Protein AF-X1AV50-F1 (afdb_monomer_lite)

Foldseek 3Di:
DCCVPVVPVVVVVVVVVVVVVVVVVVVVVVVVVLVVLLVVVVVLCVVVVVDDPLLNVVSVVCSVPVDDDLVVSCVSSVDDSVVSVVSVVVCVVSPVDDDDD

InterPro domains:
  IPR048770 Adenylyltransferase SoFic-like, C-terminal domain [PF21248] (47-100)

Structure (mmCIF, N/CA/C/O backbone):
data_AF-X1AV50-F1
#
_entry.id   AF-X1AV50-F1
#
loop_
_atom_site.group_PDB
_atom_site.id
_atom_site.type_symbol
_atom_site.label_atom_id
_atom_site.label_alt_id
_atom_site.label_comp_id
_atom_site.label_asym_id
_atom_site.label_entity_id
_atom_site.label_seq_id
_atom_site.pdbx_PDB_ins_code
_atom_site.Cartn_x
_atom_site.Cartn_y
_atom_site.Cartn_z
_atom_site.occupancy
_atom_site.B_iso_or_equiv
_atom_site.auth_seq_id
_atom_site.auth_comp_id
_atom_site.auth_asym_id
_atom_site.auth_atom_id
_atom_site.pdbx_PDB_model_num
ATOM 1 N N . MET A 1 1 ? 27.296 -11.904 -28.405 1.00 50.31 1 MET A N 1
ATOM 2 C CA . MET A 1 1 ? 28.741 -11.589 -28.305 1.00 50.31 1 MET A CA 1
ATOM 3 C C . MET A 1 1 ? 29.173 -10.345 -29.112 1.00 50.31 1 MET A C 1
ATOM 5 O O . MET A 1 1 ? 30.318 -9.945 -28.961 1.00 50.31 1 MET A O 1
ATOM 9 N N . LYS A 1 2 ? 28.278 -9.675 -29.871 1.00 55.72 2 LYS A N 1
ATOM 10 C CA . LYS A 1 2 ? 28.589 -8.508 -30.732 1.00 55.72 2 LYS A CA 1
ATOM 11 C C . LYS A 1 2 ? 29.110 -7.252 -30.015 1.00 55.72 2 LYS A C 1
ATOM 13 O O . LYS A 1 2 ? 29.970 -6.569 -30.541 1.00 55.72 2 LYS A O 1
ATOM 18 N N . ILE A 1 3 ? 28.649 -6.956 -28.798 1.00 56.53 3 ILE A N 1
ATOM 19 C CA . ILE A 1 3 ? 29.062 -5.725 -28.088 1.00 56.53 3 ILE A CA 1
ATOM 20 C C . ILE A 1 3 ? 30.534 -5.796 -27.649 1.00 56.53 3 ILE A C 1
ATOM 22 O O . ILE A 1 3 ? 31.257 -4.811 -27.717 1.00 56.53 3 ILE A O 1
ATOM 26 N N . ARG A 1 4 ? 30.994 -6.982 -27.225 1.00 58.94 4 ARG A N 1
ATOM 27 C CA . ARG A 1 4 ? 32.361 -7.187 -26.721 1.00 58.94 4 ARG A CA 1
ATOM 28 C C . ARG A 1 4 ? 33.385 -7.449 -27.832 1.00 58.94 4 ARG A C 1
ATOM 30 O O . ARG A 1 4 ? 34.566 -7.237 -27.594 1.00 58.94 4 ARG A O 1
ATOM 37 N N . LEU A 1 5 ? 32.945 -7.935 -28.996 1.00 59.81 5 LEU A N 1
ATOM 38 C CA . LEU A 1 5 ? 33.826 -8.343 -30.099 1.00 59.81 5 LEU A CA 1
ATOM 39 C C . LEU A 1 5 ? 33.763 -7.409 -31.323 1.00 59.81 5 LEU A C 1
ATOM 41 O O . LEU A 1 5 ? 34.795 -7.227 -31.957 1.00 59.81 5 LEU A O 1
ATOM 45 N N . ASP A 1 6 ? 32.617 -6.7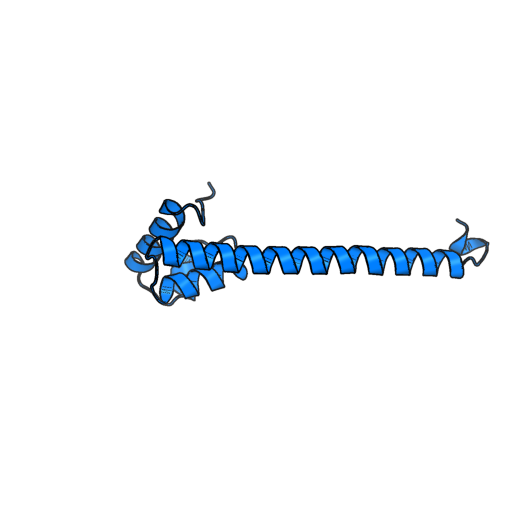70 -31.607 1.00 64.00 6 ASP A N 1
ATOM 46 C CA . ASP A 1 6 ? 32.396 -5.975 -32.834 1.00 64.00 6 ASP A CA 1
ATOM 47 C C . ASP A 1 6 ? 32.209 -4.464 -32.574 1.00 64.00 6 ASP A C 1
ATOM 49 O O . ASP A 1 6 ? 32.023 -3.694 -33.512 1.00 64.00 6 ASP A O 1
ATOM 53 N N . GLY A 1 7 ? 32.236 -4.014 -31.311 1.00 68.62 7 GLY A N 1
ATOM 54 C CA . GLY A 1 7 ? 32.145 -2.587 -30.966 1.00 68.62 7 GLY A CA 1
ATOM 55 C C . GLY A 1 7 ? 30.775 -1.935 -31.211 1.00 68.62 7 GLY A C 1
ATOM 56 O O . GLY A 1 7 ? 30.708 -0.721 -31.389 1.00 68.62 7 GLY A O 1
ATOM 57 N N . ASP A 1 8 ? 29.682 -2.708 -31.209 1.00 78.38 8 ASP A N 1
ATOM 58 C CA . ASP A 1 8 ? 28.307 -2.220 -31.431 1.00 78.38 8 ASP A CA 1
ATOM 59 C C . ASP A 1 8 ? 27.730 -1.469 -30.210 1.00 78.38 8 ASP A C 1
ATOM 61 O O . ASP A 1 8 ? 26.795 -1.906 -29.530 1.00 78.38 8 ASP A O 1
ATOM 65 N N . TRP A 1 9 ? 28.337 -0.325 -29.899 1.00 82.31 9 TRP A N 1
ATOM 66 C CA . TRP A 1 9 ? 27.916 0.571 -28.824 1.00 82.31 9 TRP A CA 1
ATOM 67 C C . TRP A 1 9 ? 26.578 1.250 -29.121 1.00 82.31 9 TRP A C 1
ATOM 69 O O . TRP A 1 9 ? 25.811 1.515 -28.196 1.00 82.31 9 TRP A O 1
ATOM 79 N N . GLU A 1 10 ? 26.267 1.497 -30.397 1.00 83.81 10 GLU A N 1
ATOM 80 C CA . GLU A 1 10 ? 24.999 2.106 -30.801 1.00 83.81 10 GLU A CA 1
ATOM 81 C C . GLU A 1 10 ? 23.820 1.152 -30.554 1.00 83.81 10 GLU A C 1
ATOM 83 O O . GLU A 1 10 ? 22.801 1.563 -29.993 1.00 83.81 10 GLU A O 1
ATOM 88 N N . GLY A 1 11 ? 23.961 -0.132 -30.900 1.00 87.12 11 GLY A N 1
ATOM 89 C CA . GLY A 1 11 ? 22.968 -1.159 -30.595 1.00 87.12 11 GLY A CA 1
ATOM 90 C C . GLY A 1 11 ? 22.764 -1.347 -29.091 1.00 87.12 11 GLY A C 1
ATOM 91 O O . GLY A 1 11 ? 21.622 -1.418 -28.627 1.00 87.12 11 GLY A O 1
ATOM 92 N N . TRP A 1 12 ? 23.851 -1.350 -28.311 1.00 88.75 12 TRP A N 1
ATOM 93 C CA . TRP A 1 12 ? 23.767 -1.413 -26.849 1.00 88.75 12 TRP A CA 1
ATOM 94 C C . TRP A 1 12 ? 23.056 -0.192 -26.252 1.00 88.75 12 TRP A C 1
ATOM 96 O O . TRP A 1 12 ? 22.165 -0.356 -25.419 1.00 88.75 12 TRP A O 1
ATOM 106 N N . LEU A 1 13 ? 23.382 1.021 -26.711 1.00 92.00 13 LEU A N 1
ATOM 107 C CA . LEU A 1 13 ? 22.749 2.249 -26.232 1.00 92.00 13 LEU A CA 1
ATOM 108 C C . LEU A 1 13 ? 21.253 2.285 -26.575 1.00 92.00 13 LEU A C 1
ATOM 110 O O . LEU A 1 13 ? 20.441 2.623 -25.716 1.00 92.00 13 LEU A O 1
ATOM 114 N N . LYS A 1 14 ? 20.862 1.878 -27.791 1.00 93.12 14 LYS A N 1
ATOM 115 C CA . LYS A 1 14 ? 19.444 1.757 -28.183 1.00 93.12 14 LYS A CA 1
ATOM 116 C C . LYS A 1 14 ? 18.691 0.768 -27.292 1.00 93.12 14 LYS A C 1
ATOM 118 O O . LYS A 1 14 ? 17.580 1.067 -26.859 1.00 93.12 14 LYS A O 1
ATOM 123 N N . PHE A 1 15 ? 19.290 -0.385 -26.992 1.00 92.12 15 PHE A N 1
ATOM 124 C CA . PHE A 1 15 ? 18.708 -1.367 -26.076 1.00 92.12 15 PHE A CA 1
ATOM 125 C C . PHE A 1 15 ? 18.563 -0.808 -24.653 1.00 92.12 15 PHE A C 1
ATOM 127 O O . PHE A 1 15 ? 17.498 -0.930 -24.052 1.00 92.12 15 PHE A O 1
ATOM 134 N N . PHE A 1 16 ? 19.600 -0.144 -24.137 1.00 95.12 16 PHE A N 1
ATOM 135 C CA . PHE A 1 16 ? 19.578 0.461 -22.807 1.00 95.12 16 PHE A CA 1
ATOM 136 C C . PHE A 1 16 ? 18.496 1.539 -22.691 1.00 95.12 16 PHE A C 1
ATOM 138 O O . PHE A 1 16 ? 17.677 1.492 -21.777 1.00 95.12 16 PHE A O 1
ATOM 145 N N . LEU A 1 17 ? 18.433 2.471 -23.648 1.00 96.69 17 LEU A N 1
ATOM 146 C CA . LEU A 1 17 ? 17.427 3.535 -23.661 1.00 96.69 17 LEU A CA 1
ATOM 147 C C . LEU A 1 17 ? 16.004 2.989 -23.813 1.00 96.69 17 LEU A C 1
ATOM 149 O O . LEU A 1 17 ? 15.078 3.533 -23.212 1.00 96.69 17 LEU A O 1
ATOM 153 N N . LYS A 1 18 ? 15.825 1.893 -24.559 1.00 97.19 18 LYS A N 1
ATOM 154 C CA . LYS A 1 18 ? 14.545 1.180 -24.613 1.00 97.19 18 LYS A CA 1
ATOM 155 C C . LYS A 1 18 ? 14.151 0.648 -23.233 1.00 97.19 18 LYS A C 1
ATOM 157 O O . LYS A 1 18 ? 13.030 0.898 -22.806 1.00 97.19 18 LYS A O 1
ATOM 162 N N . GLY A 1 19 ? 15.074 0.003 -22.517 1.00 97.19 19 GLY A N 1
ATOM 163 C CA . GLY A 1 19 ? 14.831 -0.461 -21.149 1.00 97.19 19 GLY A CA 1
ATOM 164 C C . GLY A 1 19 ? 14.502 0.680 -20.181 1.00 97.19 19 GLY A C 1
ATOM 165 O O . GLY A 1 19 ? 13.541 0.585 -19.424 1.00 97.19 19 GLY A O 1
ATOM 166 N N . VAL A 1 20 ? 15.239 1.797 -20.250 1.00 97.88 20 VAL A N 1
ATOM 167 C CA . VAL A 1 20 ? 14.956 2.996 -19.438 1.00 97.88 20 VAL A CA 1
ATOM 168 C C . VAL A 1 20 ? 13.550 3.516 -19.712 1.00 97.88 20 VAL A C 1
ATOM 170 O O . VAL A 1 20 ? 12.822 3.813 -18.766 1.00 97.88 20 VAL A O 1
ATOM 173 N N . LYS A 1 21 ? 13.151 3.608 -20.985 1.00 98.00 21 LYS A N 1
ATOM 174 C CA . LYS A 1 21 ? 11.808 4.044 -21.370 1.00 98.00 21 LYS A CA 1
ATOM 175 C C . LYS A 1 21 ? 10.738 3.113 -20.795 1.00 98.00 21 LYS A C 1
ATOM 177 O O . LYS A 1 21 ? 9.837 3.596 -20.119 1.00 98.00 21 LYS A O 1
ATOM 182 N N . GLU A 1 22 ? 10.856 1.809 -21.033 1.00 98.12 22 GLU A N 1
ATOM 183 C CA . GLU A 1 22 ? 9.861 0.816 -20.605 1.00 98.12 22 GLU A CA 1
ATOM 184 C C . GLU A 1 22 ? 9.670 0.820 -19.081 1.00 98.12 22 GLU A C 1
ATOM 186 O O . GLU A 1 22 ? 8.543 0.937 -18.603 1.00 98.12 22 GLU A O 1
ATOM 191 N N . VAL A 1 23 ? 10.764 0.802 -18.312 1.00 97.81 23 VAL A N 1
ATOM 192 C CA . VAL A 1 23 ? 10.705 0.833 -16.840 1.00 97.81 23 VAL A CA 1
ATOM 193 C C . VAL A 1 23 ? 10.143 2.162 -16.330 1.00 97.81 23 VAL A C 1
ATOM 195 O O . VAL A 1 23 ? 9.387 2.185 -15.360 1.00 97.81 23 VAL A O 1
ATOM 198 N N . SER A 1 24 ? 10.477 3.277 -16.984 1.00 97.94 24 SER A N 1
ATOM 199 C CA . SER A 1 24 ? 9.970 4.600 -16.598 1.00 97.94 24 SER A CA 1
ATOM 200 C C . SER A 1 24 ? 8.463 4.723 -16.845 1.00 97.94 24 SER A C 1
ATOM 202 O O . SER A 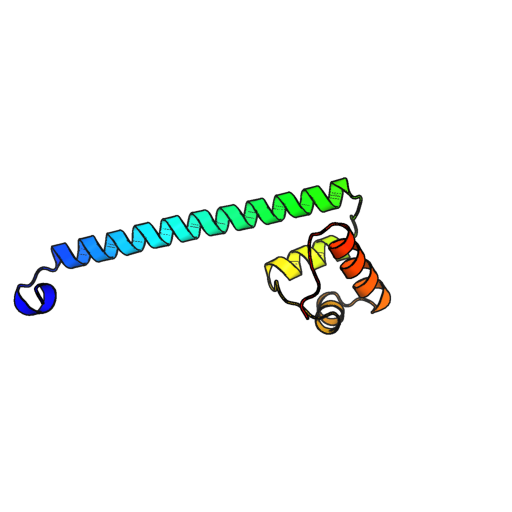1 24 ? 7.742 5.247 -15.996 1.00 97.94 24 SER A O 1
ATOM 204 N N . GLU A 1 25 ? 7.971 4.209 -17.975 1.00 98.25 25 GLU A N 1
ATOM 205 C CA . GLU A 1 25 ? 6.539 4.149 -18.287 1.00 98.25 25 GLU A CA 1
ATOM 206 C C . GLU A 1 25 ? 5.794 3.232 -17.304 1.00 98.25 25 GLU A C 1
ATOM 208 O O . GLU A 1 25 ? 4.741 3.604 -16.783 1.00 98.25 25 GLU A O 1
ATOM 213 N N . GLU A 1 26 ? 6.348 2.061 -16.982 1.00 98.19 26 GLU A N 1
ATOM 214 C CA . GLU A 1 26 ? 5.769 1.143 -15.996 1.00 98.19 26 GLU A CA 1
ATOM 215 C C . GLU A 1 26 ? 5.706 1.758 -14.589 1.00 98.19 26 GLU A C 1
ATOM 217 O O . GLU A 1 26 ? 4.673 1.669 -13.913 1.00 98.19 26 GLU A O 1
ATOM 222 N N . ALA A 1 27 ? 6.775 2.431 -14.157 1.00 98.00 27 ALA A N 1
ATOM 223 C CA . ALA A 1 27 ? 6.831 3.112 -12.869 1.00 98.00 27 ALA A CA 1
ATOM 224 C C . ALA A 1 27 ? 5.800 4.248 -12.785 1.00 98.00 27 ALA A C 1
ATOM 226 O O . ALA A 1 27 ? 5.061 4.334 -11.801 1.00 98.00 27 ALA A O 1
ATOM 227 N N . ALA A 1 28 ? 5.691 5.078 -13.830 1.00 98.12 28 ALA A N 1
ATOM 228 C CA . ALA A 1 28 ? 4.704 6.156 -13.898 1.00 98.12 28 ALA A CA 1
ATOM 229 C C . ALA A 1 28 ? 3.265 5.614 -13.841 1.00 98.12 28 ALA A C 1
ATOM 231 O O . ALA A 1 28 ? 2.434 6.106 -13.072 1.00 98.12 28 ALA A O 1
ATOM 232 N N . ASN A 1 29 ? 2.986 4.547 -14.593 1.00 98.31 29 ASN A N 1
ATOM 233 C CA . ASN A 1 29 ? 1.687 3.879 -14.581 1.00 98.31 29 ASN A CA 1
ATOM 234 C C . ASN A 1 29 ? 1.359 3.280 -13.206 1.00 98.31 29 ASN A C 1
ATOM 236 O O . ASN A 1 29 ? 0.227 3.389 -12.733 1.00 98.31 29 ASN A O 1
ATOM 240 N N . SER A 1 30 ? 2.338 2.665 -12.541 1.00 98.12 30 SER A N 1
ATOM 241 C CA . SER A 1 30 ? 2.163 2.100 -11.198 1.00 98.12 30 SER A CA 1
ATOM 242 C C . SER A 1 30 ? 1.895 3.187 -10.157 1.00 98.12 30 SER A C 1
ATOM 244 O O . SER A 1 30 ? 0.959 3.058 -9.369 1.00 98.12 30 SER A O 1
ATOM 246 N N . ALA A 1 31 ? 2.638 4.296 -10.201 1.00 97.31 31 ALA A N 1
ATOM 247 C CA . ALA A 1 31 ? 2.403 5.450 -9.336 1.00 97.31 31 ALA A CA 1
ATOM 248 C C . ALA A 1 31 ? 0.991 6.029 -9.529 1.00 97.31 31 ALA A C 1
ATOM 250 O O . ALA A 1 31 ? 0.283 6.269 -8.551 1.00 97.31 31 ALA A O 1
ATOM 251 N N . SER A 1 32 ? 0.543 6.174 -10.781 1.00 98.12 32 SER A N 1
ATOM 252 C CA . SER A 1 32 ? -0.818 6.624 -11.096 1.00 98.12 32 SER A CA 1
ATOM 253 C C . SER A 1 32 ? -1.884 5.696 -10.498 1.00 98.12 32 SER A C 1
ATOM 255 O O . SER A 1 32 ? -2.807 6.166 -9.832 1.00 98.12 32 SER A O 1
ATOM 257 N N . LYS A 1 33 ? -1.723 4.372 -10.634 1.00 98.25 33 LYS A N 1
ATOM 258 C CA . LYS A 1 33 ? -2.638 3.383 -10.035 1.00 98.25 33 LYS A CA 1
ATOM 259 C C . LYS A 1 33 ? -2.696 3.483 -8.508 1.00 98.25 33 LYS A C 1
ATOM 261 O O . LYS A 1 33 ? -3.780 3.372 -7.943 1.00 98.25 33 LYS A O 1
ATOM 266 N N . ILE A 1 34 ? -1.563 3.713 -7.842 1.00 97.19 34 ILE A N 1
ATOM 267 C CA . ILE A 1 34 ? -1.502 3.887 -6.380 1.00 97.19 34 ILE A CA 1
ATOM 268 C C . ILE A 1 34 ? -2.278 5.139 -5.943 1.00 97.19 34 ILE A C 1
ATOM 270 O O . ILE A 1 34 ? -3.021 5.083 -4.963 1.00 97.19 34 ILE A O 1
ATOM 274 N N . ILE A 1 35 ? -2.150 6.251 -6.674 1.00 9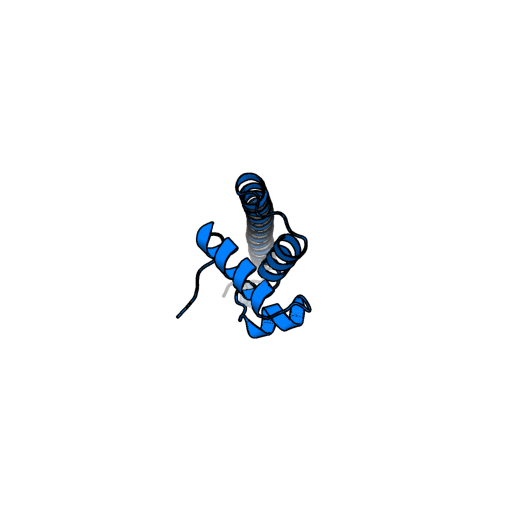6.50 35 ILE A N 1
ATOM 275 C CA . ILE A 1 35 ? -2.892 7.492 -6.389 1.00 96.50 35 ILE A CA 1
ATOM 276 C C . ILE A 1 35 ? -4.400 7.255 -6.531 1.00 96.50 35 ILE A C 1
ATOM 278 O O . ILE A 1 35 ? -5.153 7.532 -5.598 1.00 96.50 35 ILE A O 1
ATOM 282 N N . ILE A 1 36 ? -4.827 6.655 -7.647 1.00 98.00 36 ILE A N 1
ATOM 283 C CA . ILE A 1 36 ? -6.239 6.328 -7.904 1.00 98.00 36 ILE A CA 1
ATOM 284 C C . ILE A 1 36 ? -6.793 5.395 -6.818 1.00 98.00 36 ILE A C 1
ATOM 286 O O . ILE A 1 36 ? -7.917 5.583 -6.344 1.00 98.00 36 ILE A O 1
ATOM 290 N N . LEU A 1 37 ? -6.009 4.403 -6.381 1.00 96.94 37 LEU A N 1
ATOM 291 C CA . LEU A 1 37 ? -6.391 3.506 -5.291 1.00 96.94 37 LEU A CA 1
ATOM 292 C C . LEU A 1 37 ? -6.632 4.285 -3.991 1.00 96.94 37 LEU A C 1
ATOM 294 O O . LEU A 1 37 ? -7.649 4.073 -3.331 1.00 96.94 37 LEU A O 1
ATOM 298 N N . LYS A 1 38 ? -5.737 5.216 -3.640 1.00 95.38 38 LYS A N 1
ATOM 299 C CA . LYS A 1 38 ? -5.877 6.043 -2.434 1.00 95.38 38 LYS A CA 1
ATOM 300 C C . LYS A 1 38 ? -7.140 6.895 -2.475 1.00 95.38 38 LYS A C 1
ATOM 302 O O . LYS A 1 38 ? -7.887 6.918 -1.500 1.00 95.38 38 LYS A O 1
ATOM 307 N N . GLU A 1 39 ? -7.395 7.562 -3.595 1.00 95.31 39 GLU A N 1
ATOM 308 C CA . GLU A 1 39 ? -8.592 8.386 -3.790 1.00 95.31 39 GLU A CA 1
ATOM 309 C C . GLU A 1 39 ? -9.876 7.555 -3.713 1.00 95.31 39 GLU A C 1
ATOM 311 O O . GLU A 1 39 ? -10.839 7.949 -3.053 1.00 95.31 39 GLU A O 1
ATOM 316 N N . THR A 1 40 ? -9.871 6.368 -4.323 1.00 95.88 40 THR A N 1
ATOM 317 C CA . THR A 1 40 ? -11.005 5.435 -4.287 1.00 95.88 40 THR A CA 1
ATOM 318 C C . THR A 1 40 ? -11.315 4.995 -2.858 1.00 95.88 40 THR A C 1
ATOM 320 O O . THR A 1 40 ? -12.476 5.003 -2.444 1.00 95.88 40 THR A O 1
ATOM 323 N N . ILE A 1 41 ? -10.286 4.651 -2.077 1.00 95.50 41 ILE A N 1
ATOM 324 C CA . ILE A 1 41 ? -10.456 4.250 -0.678 1.00 95.50 41 ILE A CA 1
ATOM 325 C C . ILE A 1 41 ? -10.929 5.430 0.180 1.00 95.50 41 ILE A C 1
ATOM 327 O O . ILE A 1 41 ? -11.853 5.264 0.975 1.00 95.50 41 ILE A O 1
ATOM 331 N N . LEU A 1 42 ? -10.363 6.629 -0.006 1.00 93.38 42 LEU A N 1
ATOM 332 C CA . LEU A 1 42 ? -10.821 7.839 0.685 1.00 93.38 42 LEU A CA 1
ATOM 333 C C . LEU A 1 42 ? -12.304 8.106 0.421 1.00 93.38 42 LEU A C 1
ATOM 335 O O . LEU A 1 42 ? -13.065 8.323 1.361 1.00 93.38 42 LEU A O 1
ATOM 339 N N . LYS A 1 43 ? -12.738 8.029 -0.840 1.00 94.00 43 LYS A N 1
ATOM 340 C CA . LYS A 1 43 ? -14.151 8.177 -1.198 1.00 94.00 43 LYS A CA 1
ATOM 341 C C . LYS A 1 43 ? -15.022 7.118 -0.514 1.00 94.00 43 LYS A C 1
ATOM 343 O O . LYS A 1 43 ? -16.039 7.467 0.078 1.00 94.00 43 LYS A O 1
ATOM 348 N N . LYS A 1 44 ? -14.586 5.851 -0.502 1.00 94.50 44 LYS A N 1
ATOM 349 C CA . LYS A 1 44 ? -15.288 4.752 0.188 1.00 94.50 44 LYS A CA 1
ATOM 350 C C . LYS A 1 44 ? -15.444 5.023 1.690 1.00 94.50 44 LYS A C 1
ATOM 352 O O . LYS A 1 44 ? -16.515 4.765 2.237 1.00 94.50 44 LYS A O 1
ATOM 357 N N . LEU A 1 45 ? -14.417 5.568 2.350 1.00 93.31 45 LEU A N 1
ATOM 358 C CA . LEU A 1 45 ? -14.483 5.960 3.764 1.00 93.31 45 LEU A CA 1
ATOM 359 C C . LEU A 1 45 ? -15.547 7.038 4.007 1.00 93.31 45 LEU A C 1
ATOM 361 O O . LEU A 1 45 ? -16.355 6.896 4.927 1.00 93.31 45 LEU A O 1
ATOM 365 N N . PHE A 1 46 ? -15.593 8.075 3.164 1.00 91.44 46 PHE A N 1
ATOM 366 C CA . PHE A 1 46 ? -16.612 9.125 3.256 1.00 91.44 46 PHE A CA 1
ATOM 367 C C . PHE A 1 46 ? -18.025 8.581 3.022 1.00 91.44 46 PHE A C 1
ATOM 369 O O . PHE A 1 46 ? -18.910 8.812 3.848 1.00 91.44 46 PHE A O 1
ATOM 376 N N . ASP A 1 47 ? -18.226 7.796 1.961 1.00 93.38 47 ASP A N 1
ATOM 377 C CA . ASP A 1 47 ? -19.529 7.216 1.608 1.00 93.38 47 ASP A CA 1
ATOM 378 C C . ASP A 1 47 ? -20.070 6.302 2.723 1.00 93.38 47 ASP A C 1
ATOM 380 O O . ASP A 1 47 ? -21.275 6.253 2.984 1.00 93.38 47 ASP A O 1
ATOM 384 N N . LYS A 1 48 ? -19.177 5.599 3.430 1.00 92.56 48 LYS A N 1
ATOM 385 C CA . LYS A 1 48 ? -19.512 4.722 4.563 1.00 92.56 48 LYS A CA 1
ATOM 386 C C . LYS A 1 48 ? -19.526 5.434 5.919 1.00 92.56 48 LYS A C 1
ATOM 388 O O . LYS A 1 48 ? -19.717 4.772 6.937 1.00 92.56 48 LYS A O 1
ATOM 393 N N . LYS A 1 49 ? -19.367 6.763 5.954 1.00 89.88 49 LYS A N 1
ATOM 394 C CA . LYS A 1 49 ? -19.327 7.581 7.183 1.00 89.88 49 LYS A CA 1
ATOM 395 C C . LYS A 1 49 ? -18.242 7.138 8.176 1.00 89.88 49 LYS A C 1
ATOM 397 O O . LYS A 1 49 ? -18.381 7.304 9.388 1.00 89.88 49 LYS A O 1
ATOM 402 N N . VAL A 1 50 ? -17.140 6.588 7.668 1.00 86.88 50 VAL A N 1
ATOM 403 C CA . VAL A 1 50 ? -15.945 6.247 8.447 1.00 86.88 50 VAL A CA 1
ATOM 404 C C . VAL A 1 50 ? -14.969 7.417 8.344 1.00 86.88 50 VAL A C 1
ATOM 406 O O . VAL A 1 50 ? -13.963 7.365 7.648 1.00 86.88 50 VAL A O 1
ATOM 409 N N . SER A 1 51 ? -15.306 8.517 9.018 1.00 77.38 51 SER A N 1
ATOM 410 C CA . SER A 1 51 ? -14.542 9.768 8.983 1.00 77.38 51 SER A CA 1
ATOM 411 C C . SER A 1 51 ? -14.098 10.166 10.392 1.00 77.38 51 SER A C 1
ATOM 413 O O . SER A 1 51 ? -14.727 10.998 11.046 1.00 77.38 51 SER A O 1
ATOM 415 N N . SER A 1 52 ? -13.026 9.541 10.880 1.00 86.25 52 SER A N 1
ATOM 416 C CA . SER A 1 52 ? -12.294 9.980 12.074 1.00 86.25 52 SER A CA 1
ATOM 417 C C . SER A 1 52 ? -10.858 10.334 11.701 1.00 86.25 52 SER A C 1
ATOM 419 O O . SER A 1 52 ? -10.347 9.861 10.684 1.00 86.25 52 SER A O 1
ATOM 421 N N . ILE A 1 53 ? -10.193 11.139 12.534 1.00 88.88 53 ILE A N 1
ATOM 422 C CA . ILE A 1 53 ? -8.789 11.511 12.308 1.00 88.88 53 ILE A CA 1
ATOM 423 C C . ILE A 1 53 ? -7.910 10.253 12.215 1.00 88.88 53 ILE A C 1
ATOM 425 O O . ILE A 1 53 ? -7.183 10.072 11.243 1.00 88.88 53 ILE A O 1
ATOM 429 N N . TYR A 1 54 ? -8.142 9.295 13.117 1.00 91.31 54 TYR A N 1
ATOM 430 C CA . TYR A 1 54 ? -7.437 8.021 13.142 1.00 91.31 54 TYR A CA 1
ATOM 431 C C . TYR A 1 54 ? -7.714 7.131 11.922 1.00 91.31 54 TYR A C 1
ATOM 433 O O . TYR A 1 54 ? -6.841 6.371 11.521 1.00 91.31 54 TYR A O 1
ATOM 441 N N . ALA A 1 55 ? -8.898 7.204 11.301 1.00 92.50 55 ALA A N 1
ATOM 442 C CA . ALA A 1 55 ? -9.166 6.469 10.061 1.00 92.50 55 ALA A CA 1
ATOM 443 C C . ALA A 1 55 ? -8.314 7.014 8.903 1.00 92.50 55 ALA A C 1
ATOM 445 O O . ALA A 1 55 ? -7.733 6.249 8.136 1.00 92.50 55 ALA A O 1
ATOM 446 N N . VAL A 1 56 ? -8.196 8.340 8.794 1.00 92.44 56 VAL A N 1
ATOM 447 C CA . VAL A 1 56 ? -7.365 8.980 7.764 1.00 92.44 56 VAL A CA 1
ATOM 448 C C . VAL A 1 56 ? -5.881 8.703 8.009 1.00 92.44 56 VAL A C 1
ATOM 450 O O . VAL A 1 56 ? -5.148 8.386 7.070 1.00 92.44 56 VAL A O 1
ATOM 453 N N . GLU A 1 57 ? -5.429 8.776 9.259 1.00 93.44 57 GLU A N 1
ATOM 454 C CA . GLU A 1 57 ? -4.048 8.454 9.628 1.00 93.44 57 GLU A CA 1
ATOM 455 C C . GLU A 1 57 ? -3.723 6.978 9.395 1.00 93.44 57 GLU A C 1
ATOM 457 O O . GLU A 1 57 ? -2.688 6.676 8.802 1.00 93.44 57 GLU A O 1
ATOM 462 N N . PHE A 1 58 ? -4.631 6.064 9.749 1.00 94.88 58 PHE A N 1
ATOM 463 C CA . PHE A 1 58 ? -4.451 4.642 9.476 1.00 94.88 58 PHE A CA 1
ATOM 464 C C . PHE A 1 58 ? -4.362 4.355 7.977 1.00 94.88 58 PHE A C 1
ATOM 466 O O . PHE A 1 58 ? -3.483 3.615 7.542 1.00 94.88 58 PHE A O 1
ATOM 473 N N . LEU A 1 59 ? -5.207 4.991 7.158 1.00 95.00 59 LEU A N 1
ATOM 474 C CA . LEU A 1 59 ? -5.105 4.868 5.707 1.00 95.00 59 LEU A CA 1
ATOM 475 C C . LEU A 1 59 ? -3.736 5.343 5.202 1.00 95.00 59 LEU A C 1
ATOM 477 O O . LEU A 1 59 ? -3.099 4.660 4.404 1.00 95.00 59 LEU A O 1
ATOM 481 N N . ASN A 1 60 ? -3.261 6.500 5.668 1.00 94.06 60 ASN A N 1
ATOM 482 C CA . ASN A 1 60 ? -1.938 7.001 5.294 1.00 94.06 60 ASN A CA 1
ATOM 483 C C . ASN A 1 60 ? -0.817 6.043 5.724 1.00 94.06 60 ASN A C 1
ATOM 485 O O . ASN A 1 60 ? 0.132 5.847 4.963 1.00 94.06 60 ASN A O 1
ATOM 489 N N . LEU A 1 61 ? -0.943 5.430 6.903 1.00 95.06 61 LEU A N 1
ATOM 490 C CA . LEU A 1 61 ? -0.020 4.415 7.396 1.00 95.06 61 LEU A CA 1
ATOM 491 C C . LEU A 1 61 ? -0.015 3.178 6.493 1.00 95.06 61 LEU A C 1
ATOM 493 O O . LEU A 1 61 ? 1.062 2.742 6.106 1.00 95.06 61 LEU A O 1
ATOM 497 N N . LEU A 1 62 ? -1.177 2.676 6.062 1.00 95.31 62 LEU A N 1
ATOM 498 C CA . LEU A 1 62 ? -1.278 1.519 5.160 1.00 95.31 62 LEU A CA 1
ATOM 499 C C . LEU A 1 62 ? -0.597 1.753 3.803 1.00 95.31 62 LEU A C 1
ATOM 501 O O . LEU A 1 62 ? 0.036 0.848 3.265 1.00 95.31 62 LEU A O 1
ATOM 505 N N . PHE A 1 63 ? -0.648 2.974 3.263 1.00 94.81 63 PHE A N 1
ATOM 506 C CA . PHE A 1 63 ? 0.070 3.313 2.024 1.00 94.81 63 PHE A CA 1
ATOM 507 C C . PHE A 1 63 ? 1.593 3.398 2.193 1.00 94.81 63 PHE A C 1
ATOM 509 O O . PHE A 1 63 ? 2.320 3.320 1.205 1.00 94.81 63 PHE A O 1
ATOM 516 N 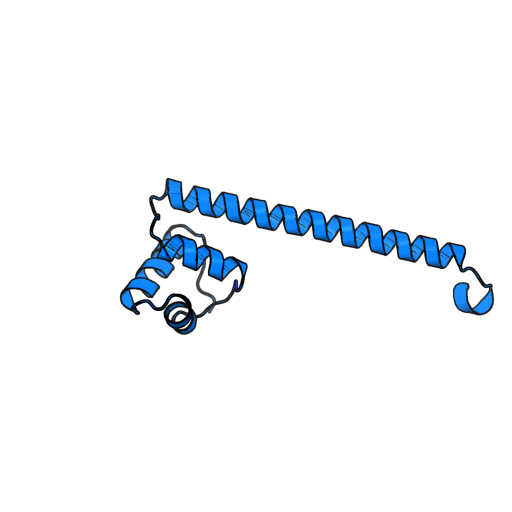N . ARG A 1 64 ? 2.090 3.551 3.425 1.00 94.44 64 ARG A N 1
ATOM 517 C CA . ARG A 1 64 ? 3.523 3.443 3.747 1.00 94.44 64 ARG A CA 1
ATOM 518 C C . ARG A 1 64 ? 3.913 2.015 4.123 1.00 94.44 64 ARG A C 1
ATOM 520 O O . ARG A 1 64 ? 5.022 1.584 3.825 1.00 94.44 64 ARG A O 1
ATOM 527 N N . LYS A 1 65 ? 3.004 1.300 4.785 1.00 94.69 65 LYS A N 1
ATOM 528 C CA . LYS A 1 65 ? 3.197 -0.030 5.350 1.00 94.69 65 LYS A CA 1
ATOM 529 C C . LYS A 1 65 ? 1.917 -0.866 5.171 1.00 94.69 65 LYS A C 1
ATOM 531 O O . LYS A 1 65 ? 1.056 -0.856 6.048 1.00 94.69 65 LYS A O 1
ATOM 536 N N . PRO A 1 66 ? 1.786 -1.607 4.055 1.00 93.88 66 PRO A N 1
ATOM 537 C CA . PRO A 1 66 ? 0.546 -2.309 3.707 1.00 93.88 66 PRO A CA 1
ATOM 538 C C . PRO A 1 66 ? 0.269 -3.547 4.568 1.00 93.88 66 PRO A C 1
ATOM 540 O O . PRO A 1 66 ? -0.856 -4.035 4.592 1.00 93.88 66 PRO A O 1
ATOM 543 N N . ILE A 1 67 ? 1.287 -4.059 5.264 1.00 95.19 67 ILE A N 1
ATOM 544 C CA . ILE A 1 67 ? 1.176 -5.182 6.196 1.00 95.19 67 ILE A CA 1
ATOM 545 C C . ILE A 1 67 ? 1.565 -4.661 7.572 1.00 95.19 67 ILE A C 1
ATOM 547 O O . ILE A 1 67 ? 2.713 -4.267 7.788 1.00 95.19 67 ILE A O 1
ATOM 551 N N . ILE A 1 68 ? 0.605 -4.637 8.487 1.00 94.62 68 ILE A N 1
ATOM 552 C CA . ILE A 1 68 ? 0.776 -4.072 9.821 1.00 94.62 68 ILE A CA 1
ATOM 553 C C . ILE A 1 68 ? 0.045 -4.919 10.856 1.00 94.62 68 ILE A C 1
ATOM 555 O O . ILE A 1 68 ? -1.043 -5.431 10.601 1.00 94.62 68 ILE A O 1
ATOM 559 N N . THR A 1 69 ? 0.645 -5.058 12.034 1.00 94.75 69 THR A N 1
ATOM 560 C CA . THR A 1 69 ? 0.010 -5.710 13.184 1.00 94.75 69 THR A CA 1
ATOM 561 C C . THR A 1 69 ? -0.753 -4.701 14.042 1.00 94.75 69 THR A C 1
ATOM 563 O O . THR A 1 69 ? -0.445 -3.508 14.062 1.00 94.75 69 THR A O 1
ATOM 566 N N . LEU A 1 70 ? -1.708 -5.178 14.843 1.00 93.81 70 LEU A N 1
ATOM 567 C CA . LEU A 1 70 ? -2.439 -4.318 15.780 1.00 93.81 70 LEU A CA 1
ATOM 568 C C . LEU A 1 70 ? -1.503 -3.593 16.770 1.00 93.81 70 LEU A C 1
ATOM 570 O O . LEU A 1 70 ? -1.751 -2.443 17.121 1.00 93.81 70 LEU A O 1
ATOM 574 N N . GLN A 1 71 ? -0.421 -4.244 17.212 1.00 94.31 71 GLN A N 1
ATOM 575 C CA . GLN A 1 71 ? 0.547 -3.645 18.140 1.00 94.31 71 GLN A CA 1
ATOM 576 C C . GLN A 1 71 ? 1.314 -2.483 17.502 1.00 94.31 71 GLN A C 1
ATOM 578 O O . GLN A 1 71 ? 1.519 -1.451 18.138 1.00 94.31 71 GLN A O 1
ATOM 583 N N . GLU A 1 72 ? 1.710 -2.634 16.239 1.00 94.62 72 GLU A N 1
ATOM 584 C CA . GLU A 1 72 ? 2.364 -1.565 15.486 1.00 94.62 72 GLU A CA 1
ATOM 585 C C . GLU A 1 72 ? 1.401 -0.406 15.237 1.00 94.62 72 GLU A C 1
ATOM 587 O O . GLU A 1 72 ? 1.784 0.740 15.424 1.00 94.62 72 GLU A O 1
ATOM 592 N N . LEU A 1 73 ? 0.136 -0.690 14.909 1.00 94.94 73 LEU A N 1
ATOM 593 C CA . LEU A 1 73 ? -0.887 0.340 14.734 1.00 94.94 73 LEU A CA 1
ATOM 594 C C . LEU A 1 73 ? -1.078 1.194 15.996 1.00 94.94 73 LEU A C 1
ATOM 596 O O . LEU A 1 73 ? -1.117 2.418 15.913 1.00 94.94 73 LEU A O 1
ATOM 600 N N . ILE A 1 74 ? -1.174 0.545 17.160 1.00 95.69 74 ILE A N 1
ATOM 601 C CA . ILE A 1 74 ? -1.294 1.210 18.467 1.00 95.69 74 ILE A CA 1
ATOM 602 C C . ILE A 1 74 ? -0.113 2.153 18.709 1.00 95.69 74 ILE A C 1
ATOM 604 O O . ILE A 1 74 ? -0.305 3.270 19.183 1.00 95.69 74 ILE A O 1
ATOM 608 N N . LYS A 1 75 ? 1.100 1.704 18.368 1.00 95.06 75 LYS A N 1
ATOM 609 C CA . LYS A 1 75 ? 2.329 2.478 18.543 1.00 95.06 75 LYS A CA 1
ATOM 610 C C . LYS A 1 75 ? 2.419 3.659 17.572 1.00 95.06 75 LYS A C 1
ATOM 612 O O . LYS A 1 75 ?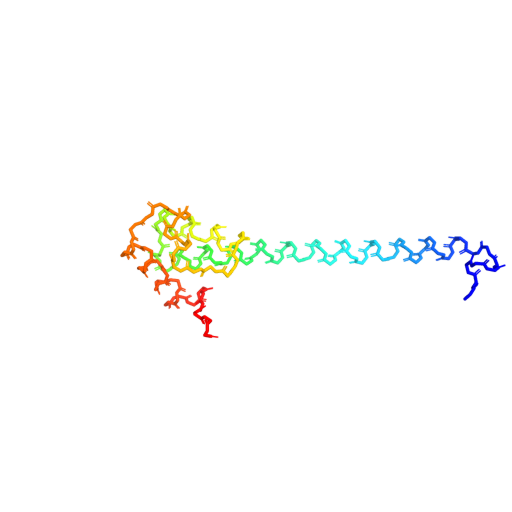 2.780 4.745 17.998 1.00 95.06 75 LYS A O 1
ATOM 617 N N . GLU A 1 76 ? 2.108 3.450 16.294 1.00 93.81 76 GLU A N 1
ATOM 618 C CA . GLU A 1 76 ? 2.233 4.472 15.242 1.00 93.81 76 GLU A CA 1
ATOM 619 C C . GLU A 1 76 ? 1.152 5.562 15.337 1.00 93.81 76 GLU A C 1
ATOM 621 O O . GLU A 1 76 ? 1.414 6.707 14.986 1.00 93.81 76 GLU A O 1
ATOM 626 N N . LEU A 1 77 ? -0.056 5.222 15.807 1.00 92.25 77 LEU A N 1
ATOM 627 C CA . LEU A 1 77 ? -1.165 6.174 15.985 1.00 92.25 77 LEU A CA 1
ATOM 628 C C . LEU A 1 77 ? -1.311 6.701 17.421 1.00 92.25 77 LEU A C 1
ATOM 630 O O . LEU A 1 77 ? -2.267 7.424 17.695 1.00 92.25 77 LEU A O 1
ATOM 634 N N . GLU A 1 78 ? -0.432 6.287 18.341 1.00 93.56 78 GLU A N 1
ATOM 635 C CA . GLU A 1 78 ? -0.470 6.644 19.771 1.00 93.56 78 GLU A CA 1
ATOM 636 C C . GLU A 1 78 ? -1.884 6.541 20.379 1.00 93.56 78 GLU A C 1
ATOM 638 O O . GLU A 1 78 ? -2.372 7.428 21.081 1.00 93.56 78 GLU A O 1
ATOM 643 N N . THR A 1 79 ? -2.583 5.448 20.065 1.00 91.75 79 THR A N 1
ATOM 644 C CA . THR A 1 79 ? -4.007 5.279 20.381 1.00 91.75 79 THR A CA 1
ATOM 645 C C . THR A 1 79 ? -4.256 4.109 21.328 1.00 91.75 79 THR A C 1
ATOM 647 O O . THR A 1 79 ? -3.397 3.251 21.528 1.00 91.75 79 THR A O 1
ATOM 650 N N . SER A 1 80 ? -5.445 4.040 21.931 1.00 93.75 80 SER A N 1
ATOM 651 C CA . SER A 1 80 ? -5.794 2.908 22.793 1.00 93.75 80 SER A CA 1
ATOM 652 C C . SER A 1 80 ? -6.010 1.630 21.980 1.00 93.75 80 SER A C 1
ATOM 654 O O . SER A 1 80 ? -6.384 1.661 20.803 1.00 93.75 80 SER A O 1
ATOM 656 N N . LYS A 1 81 ? -5.846 0.473 22.629 1.00 94.94 81 LYS A N 1
ATOM 657 C CA . LYS A 1 81 ? -6.113 -0.829 22.007 1.00 94.94 81 LYS A CA 1
ATOM 658 C C . LYS A 1 81 ? -7.554 -0.926 21.503 1.00 94.94 81 LYS A C 1
ATOM 660 O O . LYS A 1 81 ? -7.793 -1.487 20.437 1.00 94.94 81 LYS A O 1
ATOM 665 N N . GLU A 1 82 ? -8.511 -0.381 22.244 1.00 94.38 82 GLU A N 1
ATOM 666 C CA . GLU A 1 82 ? -9.929 -0.368 21.881 1.00 94.38 82 GLU A CA 1
ATOM 667 C C . GLU A 1 82 ? -10.150 0.441 20.601 1.00 94.38 82 GLU A C 1
ATOM 669 O O . GLU A 1 82 ? -10.823 -0.031 19.685 1.00 94.38 82 GLU A O 1
ATOM 674 N N . THR A 1 83 ? -9.532 1.620 20.504 1.00 92.75 83 THR A N 1
ATOM 675 C CA . THR A 1 83 ? -9.645 2.504 19.336 1.00 92.75 83 THR A CA 1
ATOM 676 C C . THR A 1 83 ? -9.017 1.863 18.099 1.00 92.75 83 THR A C 1
ATOM 678 O O . THR A 1 83 ? -9.653 1.814 17.045 1.00 92.75 83 THR A O 1
ATOM 681 N N . ALA A 1 84 ? -7.817 1.290 18.236 1.00 94.56 84 ALA A N 1
ATOM 682 C CA . ALA A 1 84 ? -7.147 0.568 17.157 1.00 94.56 84 ALA A CA 1
ATOM 683 C C . ALA A 1 84 ? -8.002 -0.602 16.637 1.00 94.56 84 ALA A C 1
ATOM 685 O O . ALA A 1 84 ? -8.227 -0.712 15.433 1.00 94.56 84 ALA A O 1
ATOM 686 N N . ASN A 1 85 ? -8.557 -1.428 17.534 1.00 94.81 85 ASN A N 1
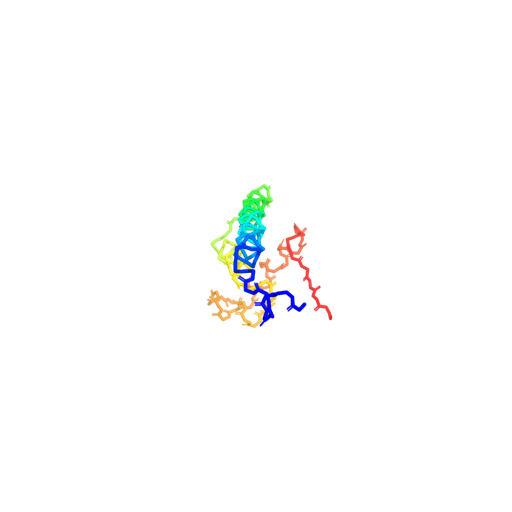ATOM 687 C CA . ASN A 1 85 ? -9.440 -2.535 17.147 1.00 94.81 85 ASN A CA 1
ATOM 688 C C . ASN A 1 85 ? -10.705 -2.054 16.432 1.00 94.81 85 ASN A C 1
ATOM 690 O O . ASN A 1 85 ? -11.106 -2.641 15.431 1.00 94.81 85 ASN A O 1
ATOM 694 N N . GLN A 1 86 ? -11.341 -0.985 16.922 1.00 94.00 86 GLN A N 1
ATOM 695 C CA . GLN A 1 86 ? -12.535 -0.434 16.281 1.00 94.00 86 GLN A CA 1
ATOM 696 C C . GLN A 1 86 ? -12.251 0.043 14.855 1.00 94.00 86 GLN A C 1
ATOM 698 O O . GLN A 1 86 ? -13.084 -0.148 13.971 1.00 94.00 86 GLN A O 1
ATOM 703 N N . ILE A 1 87 ? -11.095 0.666 14.622 1.00 93.75 87 ILE A N 1
ATOM 704 C CA . ILE A 1 87 ? -10.713 1.152 13.294 1.00 93.75 87 ILE A CA 1
ATOM 705 C C . ILE A 1 87 ? -10.401 -0.016 12.361 1.00 93.75 87 ILE A C 1
ATOM 707 O O . ILE A 1 87 ? -10.930 -0.038 11.253 1.00 93.75 87 ILE A O 1
ATOM 711 N N . VAL A 1 88 ? -9.607 -0.995 12.810 1.00 94.69 88 VAL A N 1
ATOM 712 C CA . VAL A 1 88 ? -9.301 -2.205 12.027 1.00 94.69 88 VAL A CA 1
ATOM 713 C C . VAL A 1 88 ? -10.592 -2.906 11.620 1.00 94.69 88 VAL A C 1
ATOM 715 O O . VAL A 1 88 ? -10.823 -3.113 10.432 1.00 94.69 88 VAL A O 1
ATOM 718 N N . LYS A 1 89 ? -11.490 -3.148 12.582 1.00 94.25 89 LYS A N 1
ATOM 719 C CA . LYS A 1 89 ? -12.781 -3.788 12.328 1.00 94.25 89 LYS A CA 1
ATOM 720 C C . LYS A 1 89 ? -13.622 -3.016 11.312 1.00 94.25 89 LYS A C 1
ATOM 722 O O . LYS A 1 89 ? -14.159 -3.613 10.389 1.00 94.25 89 LYS A O 1
ATOM 727 N N . LYS A 1 90 ? -13.698 -1.685 11.425 1.00 93.81 90 LYS A N 1
ATOM 728 C CA . LYS A 1 90 ? -14.409 -0.856 10.436 1.00 93.81 90 LYS A CA 1
ATOM 729 C C . LYS A 1 90 ? -13.801 -0.974 9.043 1.00 93.81 90 LYS A C 1
ATOM 731 O O . LYS A 1 90 ? -14.551 -1.007 8.076 1.00 93.81 90 LYS A O 1
ATOM 736 N N . PHE A 1 91 ? -12.472 -1.010 8.931 1.00 95.12 91 PHE A N 1
ATOM 737 C CA . PHE A 1 91 ? -11.781 -1.155 7.647 1.00 95.12 91 PHE A CA 1
ATOM 738 C C . PHE A 1 91 ? -11.997 -2.544 7.028 1.00 95.12 91 PHE A C 1
ATOM 740 O O . PHE A 1 91 ? -12.087 -2.636 5.804 1.00 95.12 91 PHE A O 1
ATOM 747 N N . GLU A 1 92 ? -12.124 -3.597 7.838 1.00 94.62 92 GLU A N 1
ATOM 748 C CA . GLU A 1 92 ? -12.522 -4.937 7.380 1.00 94.62 92 GLU A CA 1
ATOM 749 C C . GLU A 1 92 ? -13.988 -4.991 6.948 1.00 94.62 92 GLU A C 1
ATOM 751 O O . GLU A 1 92 ? -14.288 -5.489 5.867 1.00 94.62 92 GLU A O 1
ATOM 756 N N . GLU A 1 93 ? -14.903 -4.421 7.740 1.00 94.56 93 GLU A N 1
ATOM 757 C CA . GLU A 1 93 ? -16.344 -4.369 7.441 1.00 94.56 93 GLU A CA 1
ATOM 758 C C . GLU A 1 93 ? -16.642 -3.670 6.108 1.00 94.56 93 GLU A C 1
ATOM 760 O O . GLU A 1 93 ? -17.601 -4.012 5.415 1.00 94.56 93 GLU A O 1
ATOM 765 N N . ILE A 1 94 ? -15.823 -2.683 5.739 1.00 94.12 94 ILE A N 1
ATOM 766 C CA . ILE A 1 94 ? -15.912 -1.992 4.450 1.00 94.12 94 ILE A CA 1
ATOM 767 C C . ILE A 1 94 ? -14.907 -2.522 3.426 1.00 94.12 94 ILE A C 1
ATOM 769 O O . ILE A 1 94 ? -14.691 -1.857 2.416 1.00 94.12 94 ILE A O 1
ATOM 773 N N . GLU A 1 95 ? -14.305 -3.689 3.646 1.00 94.12 95 GLU A N 1
ATOM 774 C CA . GLU A 1 95 ? -13.450 -4.407 2.691 1.00 94.12 95 GLU A CA 1
ATOM 775 C C . GLU A 1 95 ? -12.287 -3.558 2.137 1.00 94.12 95 GLU A C 1
ATOM 777 O O . GLU A 1 95 ? -12.005 -3.568 0.937 1.00 94.12 95 GLU A O 1
ATOM 782 N N . ILE A 1 96 ? -11.653 -2.740 2.981 1.00 93.12 96 ILE A N 1
ATOM 783 C CA . ILE A 1 96 ? -10.407 -2.030 2.636 1.00 93.12 96 ILE A CA 1
ATOM 784 C C . ILE A 1 96 ? -9.192 -2.889 2.982 1.00 93.12 96 ILE A C 1
ATOM 786 O O . ILE A 1 96 ? -8.197 -2.866 2.259 1.00 93.12 96 ILE A O 1
ATOM 790 N N . LEU A 1 97 ? -9.266 -3.639 4.081 1.00 93.38 97 LEU A N 1
ATOM 791 C CA . LEU A 1 97 ? -8.217 -4.555 4.513 1.00 93.38 97 LEU A CA 1
ATOM 792 C C . LEU A 1 97 ? -8.806 -5.919 4.865 1.00 93.38 97 LEU A C 1
ATOM 794 O O . LEU A 1 97 ? -10.021 -6.075 4.970 1.00 93.38 97 LEU A O 1
ATOM 798 N N . LYS A 1 98 ? -7.919 -6.898 5.019 1.00 93.88 98 LYS A N 1
ATOM 799 C CA . LYS A 1 98 ? -8.243 -8.245 5.477 1.00 93.88 98 LYS A CA 1
ATOM 800 C C . LYS A 1 98 ? -7.147 -8.745 6.406 1.00 93.88 98 LYS A C 1
ATOM 802 O O . LYS A 1 98 ? -5.971 -8.457 6.165 1.00 93.88 98 LYS A O 1
ATOM 807 N N . GLU A 1 99 ? -7.523 -9.526 7.405 1.00 91.62 99 GLU A N 1
ATOM 808 C CA . GLU A 1 99 ? -6.575 -10.318 8.177 1.00 91.62 99 GLU A CA 1
ATOM 809 C C . GLU A 1 99 ? -5.824 -11.318 7.278 1.00 91.62 99 GLU A C 1
ATOM 811 O O . GLU A 1 99 ? -6.370 -11.883 6.323 1.00 91.62 99 GLU A O 1
ATOM 816 N N . ILE A 1 100 ? -4.536 -11.505 7.571 1.00 89.44 100 ILE A N 1
ATOM 817 C CA . ILE A 1 100 ? -3.671 -12.492 6.924 1.00 89.44 100 ILE A CA 1
ATOM 818 C C . ILE A 1 100 ? -3.293 -13.501 8.008 1.00 89.44 100 ILE A C 1
ATOM 820 O O . ILE A 1 100 ? -2.691 -13.117 9.010 1.00 89.44 100 ILE A O 1
ATOM 824 N N . SER A 1 101 ? -3.695 -14.757 7.812 1.00 73.56 101 SER A N 1
ATOM 825 C CA . SER A 1 101 ? -3.392 -15.893 8.695 1.00 73.56 101 SER A CA 1
ATOM 826 C C . SER A 1 101 ? -2.054 -16.543 8.364 1.00 73.56 101 SER A C 1
ATOM 828 O O . SER A 1 101 ? -1.693 -16.559 7.164 1.00 73.56 101 SER A O 1
#

Radius of gyration: 21.97 Å; chains: 1; bounding box: 53×27×56 Å

pLDDT: mean 91.21, std 9.82, range [50.31, 98.31]

Secondary structure (DSSP, 8-state):
-HHHHS--HHHHHHHHHHHHHHHHHHHHHHHHHHHHHHHHHHHHHHHTT---HHHHHHHHHHHH-SS--HHHHHHHTT--HHHHHHHHHHHHHTTS-----

Organism: NCBI:txid412755

Sequence (101 aa):
MKIRLDGDWEGWLKFFLKGVKEVSEEAANSASKIIILKETILKKLFDKKVSSIYAVEFLNLLFRKPIITLQELIKELETSKETANQIVKKFEEIEILKEIS